Protein AF-A0A1Y4B4F3-F1 (afdb_monomer_lite)

pLDDT: mean 93.33, std 6.1, range [52.41, 97.0]

Structure (mmCIF, N/CA/C/O backbone):
data_AF-A0A1Y4B4F3-F1
#
_entry.id   AF-A0A1Y4B4F3-F1
#
loop_
_atom_site.group_PDB
_atom_site.id
_atom_site.type_symbol
_atom_site.label_atom_id
_atom_site.label_alt_id
_atom_site.label_comp_id
_atom_site.label_asym_id
_atom_site.label_entity_id
_atom_site.label_seq_id
_atom_site.pdbx_PDB_ins_code
_atom_site.Cartn_x
_atom_site.Cartn_y
_atom_site.Cartn_z
_atom_site.occupancy
_atom_site.B_iso_or_equiv
_atom_site.auth_seq_id
_atom_site.auth_comp_id
_atom_site.auth_asym_id
_atom_site.auth_atom_id
_atom_site.pdbx_PDB_model_num
ATOM 1 N N . MET A 1 1 ? 9.537 1.460 -24.131 1.00 85.94 1 MET A N 1
ATOM 2 C CA . MET A 1 1 ? 10.406 1.865 -23.003 1.00 85.94 1 MET A CA 1
ATOM 3 C C . MET A 1 1 ? 9.927 3.129 -22.300 1.00 85.94 1 MET A C 1
ATOM 5 O O . MET A 1 1 ? 9.503 2.983 -21.170 1.00 85.94 1 MET A O 1
ATOM 9 N N . LYS A 1 2 ? 9.878 4.323 -22.922 1.00 87.62 2 LYS A N 1
ATOM 10 C CA . LYS A 1 2 ? 9.413 5.561 -22.236 1.00 87.62 2 LYS A CA 1
ATOM 11 C C . LYS A 1 2 ? 8.073 5.420 -21.488 1.00 87.62 2 LYS A C 1
ATOM 13 O O . LYS A 1 2 ? 7.992 5.785 -20.327 1.00 87.62 2 LYS A O 1
ATOM 18 N N . LYS A 1 3 ? 7.059 4.811 -22.118 1.00 91.81 3 LYS A N 1
ATOM 19 C CA . LYS A 1 3 ? 5.754 4.548 -21.476 1.00 91.81 3 LYS A CA 1
ATOM 20 C C . LYS A 1 3 ? 5.848 3.656 -20.230 1.00 91.81 3 LYS A C 1
ATOM 22 O O . LYS A 1 3 ? 5.109 3.870 -19.288 1.00 91.81 3 LYS A O 1
ATOM 27 N N . LEU A 1 4 ? 6.753 2.676 -20.221 1.00 91.81 4 LEU A N 1
ATOM 28 C CA . LEU A 1 4 ? 6.924 1.774 -19.077 1.00 91.81 4 LEU A CA 1
ATOM 29 C C . LEU A 1 4 ? 7.622 2.471 -17.904 1.00 91.81 4 LEU A C 1
ATOM 31 O O . LEU A 1 4 ? 7.266 2.213 -16.765 1.00 91.81 4 LEU A O 1
ATOM 35 N N . TYR A 1 5 ? 8.565 3.379 -18.176 1.00 91.00 5 TYR A N 1
ATOM 36 C CA . TYR A 1 5 ? 9.155 4.223 -17.132 1.00 91.00 5 TYR A CA 1
ATOM 37 C C . TYR A 1 5 ? 8.126 5.191 -16.530 1.00 91.00 5 TYR A C 1
ATOM 39 O O . TYR A 1 5 ? 8.078 5.323 -15.318 1.00 91.00 5 TYR A O 1
ATOM 47 N N . SER A 1 6 ? 7.244 5.775 -17.349 1.00 94.75 6 SER A N 1
ATOM 48 C CA . SER A 1 6 ? 6.119 6.588 -16.850 1.00 94.75 6 SER A CA 1
ATOM 49 C C . SER A 1 6 ? 5.189 5.782 -15.937 1.00 94.75 6 SER A C 1
ATOM 51 O O . SER A 1 6 ? 4.815 6.250 -14.871 1.00 94.75 6 SER A O 1
ATOM 53 N N . ILE A 1 7 ? 4.858 4.541 -16.319 1.00 94.62 7 ILE A N 1
ATOM 54 C CA . ILE A 1 7 ? 4.052 3.644 -15.474 1.00 94.62 7 ILE A CA 1
ATOM 55 C C . ILE A 1 7 ? 4.786 3.324 -14.165 1.00 94.62 7 ILE A C 1
ATOM 57 O O . ILE A 1 7 ? 4.158 3.285 -13.115 1.00 94.62 7 ILE A O 1
ATOM 61 N N . MET A 1 8 ? 6.106 3.117 -14.199 1.00 95.00 8 MET A N 1
ATOM 62 C CA . MET A 1 8 ? 6.896 2.911 -12.981 1.00 95.00 8 MET A CA 1
ATOM 63 C C . MET A 1 8 ? 6.799 4.111 -12.030 1.00 95.00 8 MET A C 1
ATOM 65 O O . MET A 1 8 ? 6.592 3.924 -10.835 1.00 95.00 8 MET A O 1
ATOM 69 N N . GLU A 1 9 ? 6.923 5.333 -12.550 1.00 95.44 9 GLU A N 1
ATOM 70 C CA . GLU A 1 9 ? 6.781 6.558 -11.755 1.00 95.44 9 GLU A CA 1
ATOM 71 C C . GLU A 1 9 ? 5.387 6.655 -11.116 1.00 95.44 9 GLU A C 1
ATOM 73 O O . GLU A 1 9 ? 5.284 6.917 -9.919 1.00 95.44 9 GLU A O 1
ATOM 78 N N . GLU A 1 10 ? 4.323 6.362 -11.871 1.00 96.12 10 GLU A N 1
ATOM 79 C CA . GLU A 1 10 ? 2.952 6.323 -11.345 1.00 96.12 10 GLU A CA 1
ATOM 80 C C . GLU A 1 10 ? 2.788 5.276 -10.232 1.00 96.12 10 GLU A C 1
ATOM 82 O O . GLU A 1 10 ? 2.225 5.577 -9.181 1.00 96.12 10 GLU A O 1
ATOM 87 N N . LEU A 1 11 ? 3.322 4.063 -10.414 1.00 95.62 11 LEU A N 1
ATOM 88 C CA . LEU A 1 11 ? 3.257 3.010 -9.395 1.00 95.62 11 LEU A CA 1
ATOM 89 C C . LEU A 1 11 ? 4.000 3.406 -8.111 1.00 95.62 11 LEU A C 1
ATOM 91 O O . LEU A 1 11 ? 3.497 3.157 -7.016 1.00 95.62 11 LEU A O 1
ATOM 95 N N . LEU A 1 12 ? 5.166 4.049 -8.230 1.00 96.69 12 LEU A N 1
ATOM 96 C CA . LEU A 1 12 ? 5.937 4.541 -7.083 1.00 96.69 12 LEU A CA 1
ATOM 97 C C . LEU A 1 12 ? 5.192 5.643 -6.316 1.00 96.69 12 LEU A C 1
ATOM 99 O O . LEU A 1 12 ? 5.242 5.670 -5.085 1.00 96.69 12 LEU A O 1
ATOM 103 N N . ILE A 1 13 ? 4.476 6.525 -7.020 1.00 97.00 13 ILE A N 1
ATOM 104 C CA . ILE A 1 13 ? 3.625 7.546 -6.391 1.00 97.00 13 ILE A CA 1
ATOM 105 C C . ILE A 1 13 ? 2.488 6.878 -5.613 1.00 97.00 13 ILE A C 1
ATOM 107 O O . ILE A 1 13 ? 2.312 7.164 -4.430 1.00 97.00 13 ILE A O 1
ATOM 111 N N . VAL A 1 14 ? 1.766 5.941 -6.234 1.00 95.69 14 VAL A N 1
ATOM 112 C CA . VAL A 1 14 ? 0.664 5.225 -5.570 1.00 95.69 14 VAL A CA 1
ATOM 113 C C . VAL A 1 14 ? 1.170 4.430 -4.361 1.00 95.69 14 VAL A C 1
ATOM 115 O O . VAL A 1 14 ? 0.525 4.415 -3.315 1.00 95.69 14 VAL A O 1
ATOM 118 N N . GLU A 1 15 ? 2.343 3.798 -4.452 1.00 96.12 15 GLU A N 1
ATOM 119 C CA . GLU A 1 15 ? 2.973 3.142 -3.304 1.00 96.12 15 GLU A CA 1
ATOM 120 C C . GLU A 1 15 ? 3.252 4.129 -2.159 1.00 96.12 15 GLU A C 1
ATOM 122 O O . GLU A 1 15 ? 2.982 3.822 -0.994 1.00 96.12 15 GLU A O 1
ATOM 127 N N . ALA A 1 16 ? 3.768 5.322 -2.455 1.00 95.88 16 ALA A N 1
ATOM 128 C CA . ALA A 1 16 ? 4.002 6.343 -1.438 1.00 95.88 16 ALA A CA 1
ATOM 129 C C . ALA A 1 16 ? 2.692 6.792 -0.763 1.00 95.88 16 ALA A C 1
ATOM 131 O O . ALA A 1 16 ? 2.637 6.885 0.466 1.00 95.88 16 ALA A O 1
ATOM 132 N N . GLU A 1 17 ? 1.625 6.996 -1.538 1.00 96.50 17 GLU A N 1
ATOM 133 C CA . GLU A 1 17 ? 0.296 7.354 -1.025 1.00 96.50 17 GLU A CA 1
ATOM 134 C C . GLU A 1 17 ? -0.301 6.252 -0.136 1.00 96.50 17 GLU A C 1
ATOM 136 O O . GLU A 1 17 ? -0.817 6.541 0.947 1.00 96.50 17 GLU A O 1
ATOM 141 N N . LEU A 1 18 ? -0.168 4.980 -0.528 1.00 95.75 18 LEU A N 1
ATOM 142 C CA . LEU A 1 18 ? -0.604 3.836 0.282 1.00 95.75 18 LEU A CA 1
ATOM 143 C C . LEU A 1 18 ? 0.145 3.765 1.622 1.00 95.75 18 LEU A C 1
ATOM 145 O O . LEU A 1 18 ? -0.469 3.536 2.666 1.00 95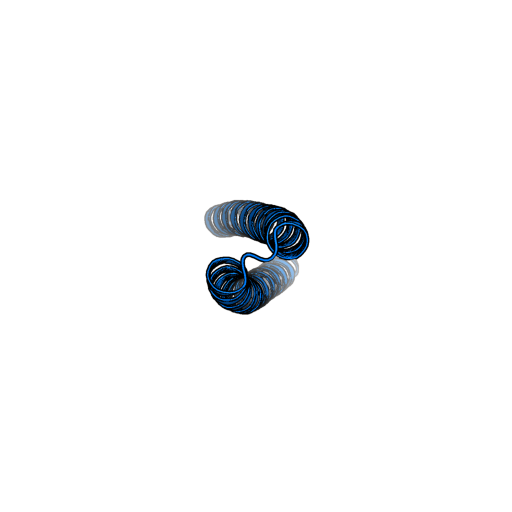.75 18 LEU A O 1
ATOM 149 N N . ASN A 1 19 ? 1.459 4.007 1.618 1.00 94.81 19 ASN A N 1
ATOM 150 C CA . ASN A 1 19 ? 2.264 4.044 2.842 1.00 94.81 19 ASN A CA 1
ATOM 151 C C . ASN A 1 19 ? 1.868 5.210 3.764 1.00 94.81 19 ASN A C 1
ATOM 153 O O . ASN A 1 19 ? 1.795 5.041 4.988 1.00 94.81 19 ASN A O 1
ATOM 157 N N . ALA A 1 20 ? 1.568 6.379 3.193 1.00 96.19 20 ALA A N 1
ATOM 158 C CA . ALA A 1 20 ? 1.066 7.521 3.949 1.00 96.19 20 ALA A CA 1
ATOM 159 C C . ALA A 1 20 ? -0.298 7.206 4.585 1.00 96.19 20 ALA A C 1
ATOM 161 O O . ALA A 1 20 ? -0.486 7.418 5.784 1.00 96.19 20 ALA A O 1
ATOM 162 N N . LEU A 1 21 ? -1.222 6.615 3.822 1.00 95.75 21 LEU A N 1
ATOM 163 C CA . LEU A 1 21 ? -2.544 6.232 4.316 1.00 95.75 21 LEU A CA 1
ATOM 164 C C . LEU A 1 21 ? -2.465 5.184 5.436 1.00 95.75 21 LEU A C 1
ATOM 166 O O . LEU A 1 21 ? -3.167 5.310 6.442 1.00 95.75 21 LEU A O 1
ATOM 170 N N . LYS A 1 22 ? -1.574 4.193 5.321 1.00 94.69 22 LYS A N 1
ATOM 171 C CA . LYS A 1 22 ? -1.310 3.207 6.383 1.00 94.69 22 LYS A CA 1
ATOM 172 C C . LYS A 1 22 ? -0.808 3.876 7.669 1.00 94.69 22 LYS A C 1
ATOM 174 O O . LYS A 1 22 ? -1.251 3.537 8.769 1.00 94.69 22 LYS A O 1
ATOM 179 N N . THR A 1 23 ? 0.080 4.860 7.531 1.00 95.06 23 THR A N 1
ATOM 180 C CA . THR A 1 23 ? 0.615 5.633 8.663 1.00 95.06 23 THR A CA 1
ATOM 181 C C . THR A 1 23 ? -0.494 6.415 9.364 1.00 95.06 23 THR A C 1
ATOM 183 O O . THR A 1 23 ? -0.654 6.303 10.577 1.00 95.06 23 THR A O 1
ATOM 186 N N . VAL A 1 24 ? -1.311 7.150 8.602 1.00 96.06 24 VAL A N 1
ATOM 187 C CA . VAL A 1 24 ? -2.448 7.912 9.140 1.00 96.06 24 VAL A CA 1
ATOM 188 C C . VAL A 1 24 ? -3.460 6.988 9.815 1.00 96.06 24 VAL A C 1
ATOM 190 O O . VAL A 1 24 ? -3.876 7.262 10.935 1.00 96.06 24 VAL A O 1
ATOM 193 N N . THR A 1 25 ? -3.801 5.862 9.185 1.00 95.62 25 THR A N 1
ATOM 194 C CA . THR A 1 25 ? -4.721 4.864 9.757 1.00 95.62 25 THR A CA 1
ATOM 195 C C . THR A 1 25 ? -4.216 4.364 11.110 1.00 95.62 25 THR A C 1
ATOM 197 O O . THR A 1 25 ? -4.975 4.335 12.073 1.00 95.62 25 THR A O 1
ATOM 200 N N . SER A 1 26 ? -2.920 4.057 11.216 1.00 94.38 26 SER A N 1
ATOM 201 C CA . SER A 1 26 ? -2.306 3.607 12.473 1.00 94.38 26 SER A CA 1
ATOM 202 C C . SER A 1 26 ? -2.376 4.674 13.575 1.00 94.38 26 SER A C 1
ATOM 204 O O . SER A 1 26 ? -2.666 4.352 14.723 1.00 94.38 26 SER A O 1
ATOM 206 N N . ILE A 1 27 ? -2.178 5.953 13.234 1.00 96.00 27 ILE A N 1
ATOM 207 C CA . ILE A 1 27 ? -2.318 7.071 14.185 1.00 96.00 27 ILE A CA 1
ATOM 208 C C . ILE A 1 27 ? -3.766 7.194 14.683 1.00 96.00 27 ILE A C 1
ATOM 210 O O . ILE A 1 27 ? -3.991 7.415 15.873 1.00 96.00 27 ILE A O 1
ATOM 214 N N . ILE A 1 28 ? -4.750 7.051 13.790 1.00 95.62 28 ILE A N 1
ATOM 215 C CA . ILE A 1 28 ? -6.171 7.138 14.158 1.00 95.62 28 ILE A CA 1
ATOM 216 C C . ILE A 1 28 ? -6.571 5.953 15.051 1.00 95.62 28 ILE A C 1
ATOM 218 O O . ILE A 1 28 ? -7.287 6.166 16.026 1.00 95.62 28 ILE A O 1
ATOM 222 N N . ILE A 1 29 ? -6.073 4.740 14.778 1.00 95.38 29 ILE A N 1
ATOM 223 C CA . ILE A 1 29 ? -6.291 3.559 15.636 1.00 95.38 29 ILE A CA 1
ATOM 224 C C . ILE A 1 29 ? -5.843 3.849 17.071 1.00 95.38 29 ILE A C 1
ATOM 226 O O . ILE A 1 29 ? -6.639 3.718 17.997 1.00 95.38 29 ILE A O 1
ATOM 230 N N . GLU A 1 30 ? -4.607 4.318 17.265 1.00 94.75 30 GLU A N 1
ATOM 231 C CA . GLU A 1 30 ? -4.092 4.636 18.607 1.00 94.75 30 GLU A CA 1
ATOM 232 C C . GLU A 1 30 ? -4.907 5.748 19.291 1.00 94.75 30 GLU A C 1
ATOM 234 O O . GLU A 1 30 ? -5.155 5.709 20.499 1.00 94.75 30 GLU A O 1
ATOM 239 N N . ASN A 1 31 ? -5.389 6.725 18.518 1.00 95.19 31 ASN A N 1
ATOM 240 C CA . ASN A 1 31 ? -6.262 7.777 19.026 1.00 95.19 31 ASN A CA 1
ATOM 241 C C . ASN A 1 31 ? -7.617 7.227 19.516 1.00 95.19 31 ASN A C 1
ATOM 243 O O . ASN A 1 31 ? -8.063 7.593 20.604 1.00 95.19 31 ASN A O 1
ATOM 247 N N . TYR A 1 32 ? -8.260 6.335 18.760 1.00 94.38 32 TYR A N 1
ATOM 248 C CA . TYR A 1 32 ? -9.533 5.717 19.152 1.00 94.38 32 TYR A CA 1
ATOM 249 C C . TYR A 1 32 ? -9.393 4.732 20.301 1.00 94.38 32 TYR A C 1
ATOM 251 O O . TYR A 1 32 ? -10.233 4.744 21.202 1.00 94.38 32 TYR A O 1
ATOM 259 N N . LYS A 1 33 ? -8.283 4.001 20.348 1.00 92.62 33 LYS A N 1
ATOM 260 C CA . LYS A 1 33 ? -7.913 3.174 21.491 1.00 92.62 33 LYS A CA 1
ATOM 261 C C . LYS A 1 33 ? -7.823 3.997 22.778 1.00 92.62 33 LYS A C 1
ATOM 263 O O . LYS A 1 33 ? -8.376 3.607 23.800 1.00 92.62 33 LYS A O 1
ATOM 268 N N . SER A 1 34 ? -7.214 5.189 22.727 1.00 94.38 34 SER A N 1
ATOM 269 C CA . SER A 1 34 ? -7.157 6.101 23.887 1.00 94.38 34 SER A CA 1
ATOM 270 C C . SER A 1 34 ? -8.512 6.701 24.299 1.00 94.38 34 SER A C 1
ATOM 272 O O . SER A 1 34 ? -8.635 7.229 25.400 1.00 94.38 34 SER A O 1
ATOM 274 N N . GLN A 1 35 ? -9.518 6.634 23.420 1.00 95.44 35 GLN A N 1
ATOM 275 C CA . GLN A 1 35 ? -10.885 7.112 23.657 1.00 95.44 35 GLN A CA 1
ATOM 276 C C . GLN A 1 35 ? -11.876 5.976 23.948 1.00 95.44 35 GLN A C 1
ATOM 278 O O . GLN A 1 35 ? -13.072 6.247 24.030 1.00 95.44 35 GLN A O 1
ATOM 283 N N . GLU A 1 36 ? -11.405 4.728 24.063 1.00 92.38 36 GLU A N 1
ATOM 284 C CA . GLU A 1 36 ? -12.238 3.535 24.284 1.00 92.38 36 GLU A CA 1
ATOM 285 C C . GLU A 1 36 ? -13.325 3.336 23.198 1.00 92.38 36 GLU A C 1
ATOM 287 O O . GLU A 1 36 ? -14.426 2.849 23.460 1.00 92.38 36 GLU A O 1
ATOM 292 N N . LYS A 1 37 ? -13.018 3.706 21.945 1.00 92.62 37 LYS A N 1
ATOM 293 C CA . LYS A 1 37 ? -13.916 3.597 20.776 1.00 92.62 37 LYS A CA 1
ATOM 294 C C . LYS A 1 37 ? -13.704 2.294 19.997 1.00 92.62 37 LYS A C 1
ATOM 296 O O . LYS A 1 37 ? -13.237 2.307 18.859 1.00 92.62 37 LYS A O 1
ATOM 301 N N . GLN A 1 38 ? -14.055 1.167 20.620 1.00 92.38 38 GLN A N 1
ATOM 302 C CA . GLN A 1 38 ? -13.776 -0.176 20.085 1.00 92.38 38 GLN A CA 1
ATOM 303 C C . GLN A 1 38 ? -14.357 -0.420 18.679 1.00 92.38 38 GLN A C 1
ATOM 305 O O . GLN A 1 38 ? -13.682 -0.988 17.829 1.00 92.38 38 GLN A O 1
ATOM 310 N N . ASN A 1 39 ? -15.590 0.019 18.404 1.00 92.38 39 ASN A N 1
ATOM 311 C CA . ASN A 1 39 ? -16.233 -0.246 17.109 1.00 92.38 39 ASN A CA 1
ATOM 312 C C . ASN A 1 39 ? -15.488 0.437 15.953 1.00 92.38 39 ASN A C 1
ATOM 314 O O . ASN A 1 39 ? -15.295 -0.146 14.886 1.00 92.38 39 ASN A O 1
ATOM 318 N N . GLU A 1 40 ? -15.079 1.688 16.150 1.00 94.06 40 GLU A N 1
ATOM 319 C CA . GLU A 1 40 ? -14.317 2.438 15.164 1.00 94.06 40 GLU A CA 1
ATOM 320 C C . GLU A 1 40 ? -12.878 1.920 15.039 1.00 94.06 40 GLU A C 1
ATOM 322 O O . GLU A 1 40 ? -12.345 1.865 13.930 1.00 94.06 40 GLU A O 1
ATOM 327 N N . GLU A 1 41 ? -12.2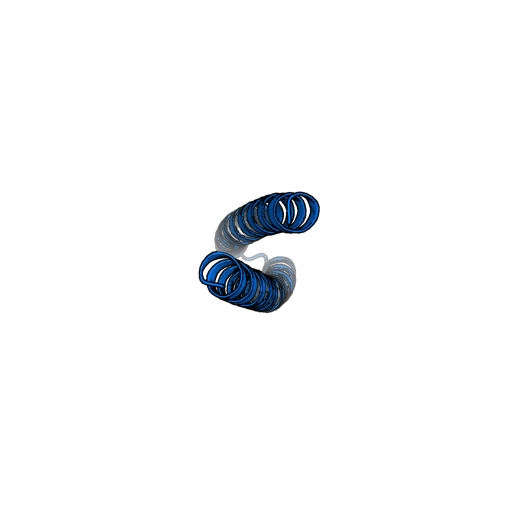66 1.497 16.148 1.00 93.62 41 GLU A N 1
ATOM 328 C CA . GLU A 1 41 ? -10.972 0.809 16.162 1.00 93.62 41 GLU A CA 1
ATOM 329 C C . GLU A 1 41 ? -11.008 -0.473 15.312 1.00 93.62 41 GLU A C 1
ATOM 331 O O . GLU A 1 41 ? -10.161 -0.647 14.432 1.00 93.62 41 GLU A O 1
ATOM 336 N N . ASP A 1 42 ? -12.023 -1.324 15.489 1.00 93.50 42 ASP A N 1
ATOM 337 C CA . ASP A 1 42 ? -12.174 -2.581 14.748 1.00 93.50 42 ASP A CA 1
ATOM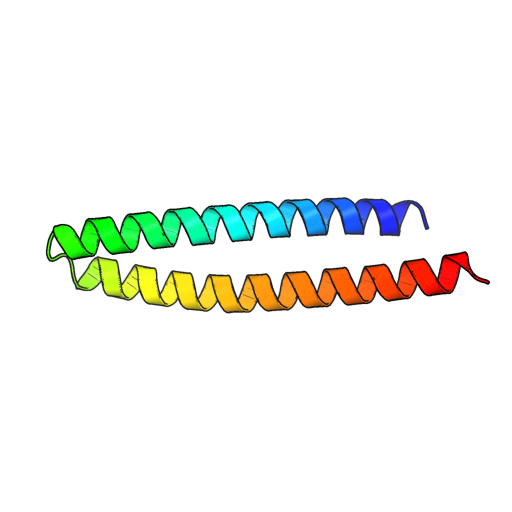 338 C C . ASP A 1 42 ? -12.291 -2.345 13.230 1.00 93.50 42 ASP A C 1
ATOM 340 O O . ASP A 1 42 ? -11.644 -3.028 12.429 1.00 93.50 42 ASP A O 1
ATOM 344 N N . ILE A 1 43 ? -13.066 -1.335 12.813 1.00 94.94 43 ILE A N 1
ATOM 345 C CA . ILE A 1 43 ? -13.192 -0.951 11.396 1.00 94.94 43 ILE A CA 1
ATOM 346 C C . ILE A 1 43 ? -11.838 -0.502 10.835 1.00 94.94 43 ILE A C 1
ATOM 348 O O . ILE A 1 43 ? -11.454 -0.901 9.731 1.00 94.94 43 ILE A O 1
ATOM 352 N N . LEU A 1 44 ? -11.094 0.312 11.584 1.00 95.19 44 LEU A N 1
ATOM 353 C CA . LEU A 1 44 ? -9.783 0.785 11.150 1.00 95.19 44 LEU A CA 1
ATOM 354 C C . LEU A 1 44 ? -8.751 -0.344 11.085 1.00 95.19 44 LEU A C 1
ATOM 356 O O . LEU A 1 44 ? -7.917 -0.333 10.179 1.00 95.19 44 LEU A O 1
ATOM 360 N N . TYR A 1 45 ? -8.820 -1.346 11.964 1.00 94.25 45 TYR A N 1
ATOM 361 C CA . TYR A 1 45 ? -7.976 -2.537 11.858 1.00 94.25 45 TYR A CA 1
ATOM 362 C C . TYR A 1 45 ? -8.237 -3.319 10.570 1.00 94.25 45 TYR A C 1
ATOM 364 O O . TYR A 1 45 ? -7.282 -3.718 9.899 1.00 94.25 45 TYR A O 1
ATOM 372 N N . VAL A 1 46 ? -9.503 -3.488 10.172 1.00 95.75 46 VAL A N 1
ATOM 373 C CA . VAL A 1 46 ? -9.854 -4.118 8.887 1.00 95.75 46 VAL A CA 1
ATOM 374 C C . VAL A 1 46 ? -9.282 -3.318 7.713 1.00 95.75 46 VAL A C 1
ATOM 376 O O . VAL A 1 46 ? -8.679 -3.899 6.807 1.00 95.75 46 VAL A O 1
ATOM 379 N N . ILE A 1 47 ? -9.407 -1.987 7.747 1.00 94.00 47 ILE A N 1
ATOM 380 C CA . ILE A 1 47 ? -8.816 -1.102 6.732 1.00 94.00 47 ILE A CA 1
ATOM 381 C C . ILE A 1 47 ? -7.294 -1.272 6.693 1.00 94.00 47 ILE A C 1
ATOM 383 O O . ILE A 1 47 ? -6.724 -1.420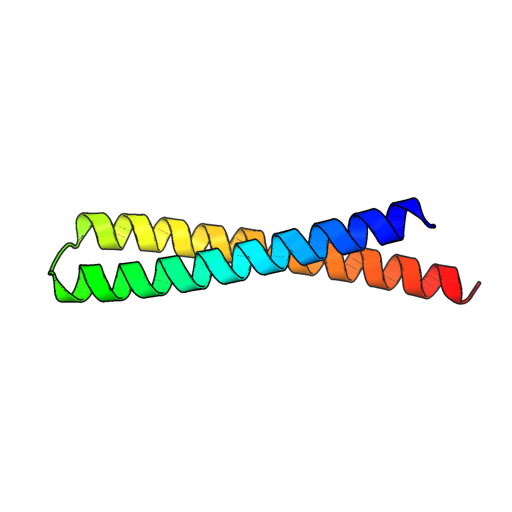 5.615 1.00 94.00 47 ILE A O 1
ATOM 387 N N . ASN A 1 48 ? -6.630 -1.308 7.847 1.00 93.50 48 ASN A N 1
ATOM 388 C CA . ASN A 1 48 ? -5.179 -1.446 7.932 1.00 93.50 48 ASN A CA 1
ATOM 389 C C . ASN A 1 48 ? -4.685 -2.783 7.345 1.00 93.50 48 ASN A C 1
ATOM 391 O O . ASN A 1 48 ? -3.697 -2.808 6.614 1.00 93.50 48 ASN A O 1
ATOM 395 N N . ILE A 1 49 ? -5.406 -3.886 7.589 1.00 94.81 49 ILE A N 1
ATOM 396 C CA . ILE A 1 49 ? -5.121 -5.197 6.978 1.00 94.81 49 ILE A CA 1
ATOM 397 C C . ILE A 1 49 ? -5.260 -5.127 5.453 1.00 94.81 49 ILE A C 1
ATOM 399 O O . ILE A 1 49 ? -4.402 -5.631 4.723 1.00 94.81 49 ILE A O 1
ATOM 403 N N . TYR A 1 50 ? -6.324 -4.492 4.958 1.00 94.94 50 TYR A N 1
ATOM 404 C CA . TYR A 1 50 ? -6.538 -4.337 3.522 1.00 94.94 50 TYR A CA 1
ATOM 405 C C . TYR A 1 50 ? -5.435 -3.492 2.869 1.00 94.94 50 TYR A C 1
ATOM 407 O O . TYR A 1 50 ? -4.895 -3.879 1.830 1.00 94.94 50 TYR A O 1
ATOM 415 N N . LEU A 1 51 ? -5.051 -2.378 3.498 1.00 94.50 51 LEU A N 1
ATOM 416 C CA . LEU A 1 51 ? -3.952 -1.531 3.033 1.00 94.50 51 LEU A CA 1
ATOM 417 C C . LEU A 1 51 ? -2.634 -2.300 2.974 1.00 94.50 51 LEU A C 1
ATOM 419 O O . LEU A 1 51 ? -1.903 -2.158 1.997 1.00 94.50 51 LEU A O 1
ATOM 423 N N . GLU A 1 52 ? -2.354 -3.154 3.959 1.00 94.19 52 GLU A N 1
ATOM 424 C CA . GLU A 1 52 ? -1.150 -3.984 3.949 1.00 94.19 52 GLU A CA 1
ATOM 425 C C . GLU A 1 52 ? -1.120 -4.945 2.762 1.00 94.19 52 GLU A C 1
ATOM 427 O O . GLU A 1 52 ? -0.110 -5.057 2.062 1.00 94.19 52 GLU A O 1
ATOM 432 N N . TYR A 1 53 ? -2.249 -5.597 2.485 1.00 96.06 53 TYR A N 1
ATOM 433 C CA . TYR A 1 53 ? -2.374 -6.498 1.346 1.00 96.06 53 TYR A CA 1
ATOM 434 C C . TYR A 1 53 ? -2.183 -5.768 0.007 1.00 96.06 53 TYR A C 1
ATOM 436 O O . TYR A 1 53 ? -1.428 -6.226 -0.857 1.00 96.06 53 TYR A O 1
ATOM 444 N N . VAL A 1 54 ? -2.834 -4.614 -0.168 1.00 95.38 54 VAL A N 1
ATOM 445 C CA . VAL A 1 54 ? -2.729 -3.807 -1.394 1.00 95.38 54 VAL A CA 1
ATOM 446 C C . VAL A 1 54 ? -1.307 -3.281 -1.586 1.00 95.38 54 VAL A C 1
ATOM 448 O O . VAL A 1 54 ? -0.756 -3.414 -2.679 1.00 95.38 54 VAL A O 1
ATOM 451 N N . ASN A 1 55 ? -0.682 -2.755 -0.533 1.00 94.88 55 ASN A N 1
ATOM 452 C CA . ASN A 1 55 ? 0.691 -2.253 -0.568 1.00 94.88 55 ASN A CA 1
ATOM 453 C C . ASN A 1 55 ? 1.690 -3.369 -0.923 1.00 94.88 55 ASN A C 1
ATOM 455 O O . ASN A 1 55 ? 2.561 -3.190 -1.773 1.00 94.88 55 ASN A O 1
ATOM 459 N N . GLY A 1 56 ? 1.505 -4.569 -0.363 1.00 95.12 56 GLY A N 1
ATOM 460 C CA . GLY A 1 56 ? 2.305 -5.742 -0.719 1.00 95.12 56 GLY A CA 1
ATOM 461 C C . GLY A 1 56 ? 2.191 -6.128 -2.200 1.00 95.12 56 GLY A C 1
ATOM 462 O O . GLY A 1 56 ? 3.194 -6.466 -2.833 1.00 95.12 56 GLY A O 1
ATOM 463 N N . ASN A 1 57 ? 0.994 -6.052 -2.785 1.00 95.25 57 ASN A N 1
ATOM 464 C CA . ASN A 1 57 ? 0.795 -6.310 -4.216 1.00 95.25 57 ASN A CA 1
ATOM 465 C C . ASN A 1 57 ? 1.362 -5.194 -5.105 1.00 95.25 57 ASN A C 1
ATOM 467 O O . ASN A 1 57 ? 1.916 -5.487 -6.170 1.00 95.25 57 ASN A O 1
ATOM 471 N N . MET A 1 58 ? 1.279 -3.938 -4.660 1.00 95.50 58 MET A N 1
ATOM 472 C CA . MET A 1 58 ? 1.894 -2.799 -5.342 1.00 95.50 58 MET A CA 1
ATOM 473 C C . MET A 1 58 ? 3.416 -2.972 -5.422 1.00 95.50 58 MET A C 1
ATOM 475 O O . MET A 1 58 ? 3.975 -2.976 -6.519 1.00 95.50 58 MET A O 1
ATOM 479 N N . ARG A 1 59 ? 4.068 -3.266 -4.288 1.00 96.31 59 ARG A N 1
ATOM 480 C CA . ARG A 1 59 ? 5.514 -3.536 -4.214 1.00 96.31 59 ARG A CA 1
ATOM 481 C C . ARG A 1 59 ? 5.945 -4.659 -5.158 1.00 96.31 59 ARG A C 1
ATOM 483 O O . ARG A 1 59 ? 6.936 -4.527 -5.870 1.00 96.31 59 ARG A O 1
ATOM 490 N N . LYS A 1 60 ? 5.196 -5.767 -5.198 1.00 96.69 60 LYS A N 1
ATOM 491 C CA . LYS A 1 60 ? 5.473 -6.886 -6.121 1.00 96.69 60 LYS A CA 1
ATOM 492 C C . LYS A 1 60 ? 5.380 -6.462 -7.588 1.00 96.69 60 LYS A C 1
ATOM 494 O O . LYS A 1 60 ? 6.204 -6.886 -8.397 1.00 96.69 60 LYS A O 1
ATOM 499 N N . SE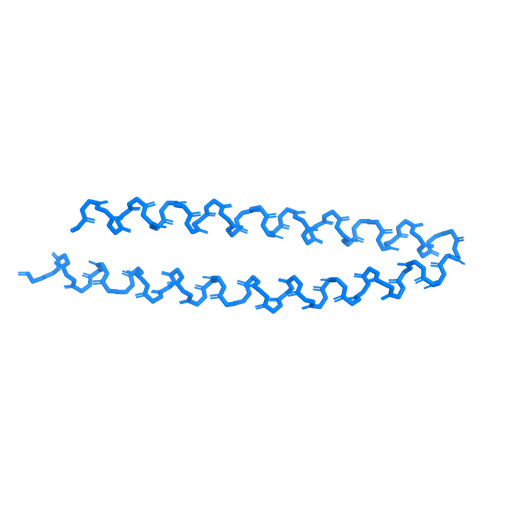R A 1 61 ? 4.393 -5.634 -7.926 1.00 95.38 61 SER A N 1
ATOM 500 C CA . SER A 1 61 ? 4.188 -5.139 -9.292 1.00 95.38 61 SER A CA 1
ATOM 501 C C . SER A 1 61 ? 5.327 -4.213 -9.726 1.00 95.38 61 SER A C 1
ATOM 503 O O . SER A 1 61 ? 5.858 -4.376 -10.823 1.00 95.38 61 SER A O 1
ATOM 505 N N . ILE A 1 62 ? 5.758 -3.313 -8.835 1.00 96.62 62 ILE A N 1
ATOM 506 C CA . ILE A 1 62 ? 6.931 -2.446 -9.023 1.00 96.62 62 ILE A CA 1
ATOM 507 C C . ILE A 1 62 ? 8.184 -3.292 -9.261 1.00 96.62 62 ILE A C 1
ATOM 509 O O . ILE A 1 62 ? 8.836 -3.129 -10.287 1.00 96.62 62 ILE A O 1
ATOM 513 N N . ASN A 1 63 ? 8.476 -4.254 -8.381 1.00 96.69 63 ASN A N 1
ATOM 514 C CA . ASN A 1 63 ? 9.657 -5.112 -8.521 1.00 96.69 63 ASN A CA 1
ATOM 515 C C . ASN A 1 63 ? 9.653 -5.884 -9.851 1.00 96.69 63 ASN A C 1
ATOM 517 O O . ASN A 1 63 ? 10.664 -5.930 -10.545 1.00 96.69 63 ASN A O 1
ATOM 521 N N . THR A 1 64 ? 8.498 -6.428 -10.248 1.00 96.00 64 THR A N 1
ATOM 522 C CA . THR A 1 64 ? 8.350 -7.152 -11.522 1.00 96.00 64 THR A CA 1
ATOM 523 C C . THR A 1 64 ? 8.653 -6.251 -12.723 1.00 96.00 64 THR A C 1
ATOM 525 O O . THR A 1 64 ? 9.328 -6.661 -13.670 1.00 96.00 64 THR A O 1
ATOM 528 N N . LEU A 1 65 ? 8.155 -5.011 -12.703 1.00 95.25 65 LEU A N 1
ATOM 529 C CA . LEU A 1 65 ? 8.410 -4.052 -13.772 1.00 95.25 65 LEU A CA 1
ATOM 530 C C . LEU A 1 65 ? 9.877 -3.598 -13.784 1.00 95.25 65 LEU A C 1
ATOM 532 O O . LEU A 1 65 ? 10.446 -3.440 -14.864 1.00 95.25 65 LEU A O 1
ATOM 536 N N . ASP A 1 66 ? 10.495 -3.424 -12.616 1.00 94.75 66 ASP A N 1
ATOM 537 C CA . ASP A 1 66 ? 11.895 -3.010 -12.493 1.00 94.75 66 ASP A CA 1
ATOM 538 C C . ASP A 1 66 ? 12.835 -4.079 -13.058 1.00 94.75 66 ASP A C 1
ATOM 540 O O . ASP A 1 66 ? 13.670 -3.790 -13.917 1.00 94.75 66 ASP A O 1
ATOM 544 N N . GLU A 1 67 ? 12.613 -5.342 -12.684 1.00 95.31 67 GLU A N 1
ATOM 545 C CA . GLU A 1 67 ? 13.333 -6.490 -13.237 1.00 95.31 67 GLU A CA 1
ATOM 546 C C . GLU A 1 67 ? 13.196 -6.554 -14.763 1.00 95.31 67 GLU A C 1
ATOM 548 O O . GLU A 1 67 ? 14.197 -6.653 -15.480 1.00 95.31 67 GLU A O 1
ATOM 553 N N . PHE A 1 68 ? 11.971 -6.413 -15.284 1.00 93.88 68 PHE A N 1
ATOM 554 C CA . PHE A 1 68 ? 11.724 -6.401 -16.726 1.00 93.88 68 PHE A CA 1
ATOM 555 C C . PHE A 1 68 ? 12.500 -5.281 -17.442 1.00 93.88 68 PHE A C 1
ATOM 557 O O . PHE A 1 68 ? 13.119 -5.510 -18.490 1.00 93.88 68 PHE A O 1
ATOM 564 N N . LEU A 1 69 ? 12.484 -4.065 -16.888 1.00 91.62 69 LEU A N 1
ATOM 565 C CA . LEU A 1 69 ? 13.197 -2.915 -17.444 1.00 91.62 69 LEU A CA 1
ATOM 566 C C . LEU A 1 69 ? 14.719 -3.109 -17.383 1.00 91.62 69 LEU A C 1
ATOM 568 O O . LEU A 1 69 ? 15.414 -2.785 -18.351 1.00 91.62 69 LEU A O 1
ATOM 572 N N . ALA A 1 70 ? 15.236 -3.679 -16.294 1.00 91.50 70 ALA A N 1
ATOM 573 C CA . ALA A 1 70 ? 16.654 -3.970 -16.115 1.00 91.50 70 ALA A CA 1
ATOM 574 C C . ALA A 1 70 ? 17.162 -5.007 -17.129 1.00 91.50 70 ALA A C 1
ATOM 576 O O . ALA A 1 70 ? 18.224 -4.809 -17.728 1.00 91.50 70 ALA A O 1
ATOM 577 N N . THR A 1 71 ? 16.398 -6.074 -17.384 1.00 91.94 71 THR A N 1
ATOM 578 C CA . THR A 1 71 ? 16.740 -7.080 -18.403 1.00 91.94 71 THR A CA 1
ATOM 579 C C . THR A 1 71 ? 16.764 -6.473 -19.806 1.00 91.94 71 THR A C 1
ATOM 581 O O . THR A 1 71 ? 17.685 -6.744 -20.573 1.00 91.94 71 THR A O 1
ATOM 584 N N . ARG A 1 72 ? 15.805 -5.598 -20.140 1.00 86.12 72 ARG A N 1
ATOM 585 C CA . ARG A 1 72 ? 15.722 -4.931 -21.455 1.00 8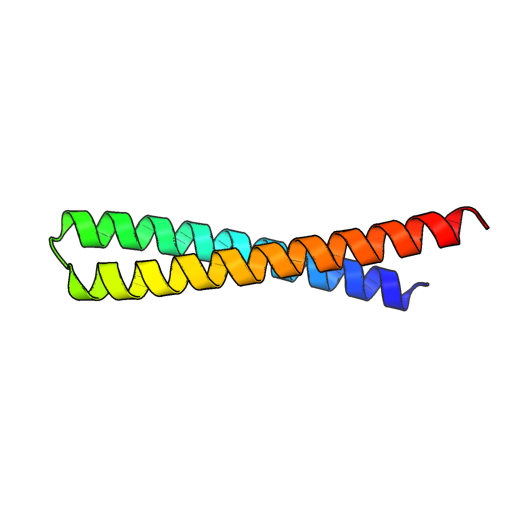6.12 72 ARG A CA 1
ATOM 586 C C . ARG A 1 72 ? 16.764 -3.837 -21.684 1.00 86.12 72 ARG A C 1
ATOM 588 O O . ARG A 1 72 ? 16.946 -3.436 -22.822 1.00 86.12 72 ARG A O 1
ATOM 595 N N . LYS A 1 73 ? 17.423 -3.335 -20.639 1.00 79.00 73 LYS A N 1
ATOM 596 C CA . LYS A 1 73 ? 18.531 -2.372 -20.763 1.00 79.00 73 LYS A CA 1
ATOM 597 C C . LYS A 1 73 ? 19.867 -3.054 -21.091 1.00 79.00 73 LYS A C 1
ATOM 599 O O . LYS A 1 73 ? 20.782 -2.391 -21.567 1.00 79.00 73 LYS A O 1
ATOM 604 N N . LYS A 1 74 ? 19.993 -4.353 -20.790 1.00 71.12 74 LYS A N 1
ATOM 605 C CA . LYS A 1 74 ? 21.216 -5.150 -20.996 1.00 71.12 74 LYS A CA 1
ATOM 606 C C . LYS A 1 74 ? 21.285 -5.853 -22.358 1.00 71.12 74 LYS A C 1
ATOM 608 O O . LYS A 1 74 ? 22.358 -6.344 -22.695 1.00 71.12 74 LYS A O 1
ATOM 613 N N . GLY A 1 75 ? 20.175 -5.933 -23.094 1.00 52.41 75 GLY A N 1
ATOM 614 C CA . GLY A 1 75 ? 20.096 -6.483 -24.454 1.00 52.41 75 GLY A CA 1
ATOM 615 C C . GLY A 1 75 ? 19.694 -5.414 -25.451 1.00 52.41 75 GLY A C 1
ATOM 616 O O . GLY A 1 75 ? 20.129 -5.528 -26.613 1.00 52.41 75 GLY A O 1
#

Foldseek 3Di:
DVVLVVVLVVLVVVLVVLVVVLVVLVVVLVVCVVVVVVVVNVVSVVVNVVSVVVSVVSVVVSVVSVVVVVVVVVD

Secondary structure (DSSP, 8-state):
-HHHHHHHHHHHHHHHHHHHHHHHHHHHHHHHHHTT-HHHHHHHHHHHHHHHHHHHHHHHHHHHHHHHHHHHHH-

Radius of gyration: 17.13 Å; chains: 1; bounding box: 37×15×49 Å

Sequence (75 aa):
MKKLYSIMEELLIVEAELNALKTVTSIIIENYKSQEKQNEEDILYVINIYLEYVNGNMRKSINTLDEFLATRKKG